Protein AF-A0A2A2M672-F1 (afdb_monomer_lite)

Secondary structure (DSSP, 8-state):
--------HHHHHHHHHTS-B-HHHHHHHHHHH-TT----HHHHHHHHHHHHH-TTEEEEEETTTTEEEEEEE-HHHHHHHHHHHHHHTT---GGG--PPPPPHHHHHHHHHHHHHHHHHHHHHHHHHHHHHHHHHTTSS---

Structure (mmCIF, N/CA/C/O backbone):
data_AF-A0A2A2M672-F1
#
_entry.id   AF-A0A2A2M672-F1
#
loop_
_atom_site.group_PDB
_atom_site.id
_atom_site.type_symbol
_atom_site.label_atom_id
_atom_site.label_alt_id
_atom_site.label_comp_id
_atom_site.label_asym_id
_atom_site.label_entity_id
_atom_site.label_seq_id
_atom_site.pdbx_PDB_ins_code
_atom_site.Cartn_x
_atom_site.Cartn_y
_atom_site.Cartn_z
_atom_site.occupancy
_atom_site.B_iso_or_equiv
_atom_site.auth_seq_id
_atom_site.auth_comp_id
_atom_site.auth_asym_id
_atom_site.auth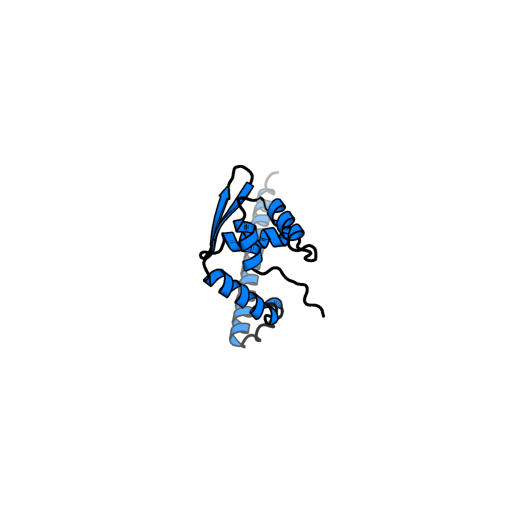_atom_id
_atom_site.pdbx_PDB_model_num
ATOM 1 N N . MET A 1 1 ? -17.743 -19.882 -7.894 1.00 35.66 1 MET A N 1
ATOM 2 C CA . MET A 1 1 ? -16.506 -19.399 -7.250 1.00 35.66 1 MET A CA 1
ATOM 3 C C . MET A 1 1 ? -16.886 -18.136 -6.516 1.00 35.66 1 MET A C 1
ATOM 5 O O . MET A 1 1 ? -17.098 -17.124 -7.170 1.00 35.66 1 MET A O 1
ATOM 9 N N . GLU A 1 2 ? -17.105 -18.224 -5.206 1.00 32.75 2 GLU A N 1
ATOM 10 C CA . GLU A 1 2 ? -17.342 -17.036 -4.386 1.00 32.75 2 GLU A CA 1
ATOM 11 C C . GLU A 1 2 ? -16.092 -16.165 -4.475 1.00 32.75 2 GLU A C 1
ATOM 13 O O . GLU A 1 2 ? -14.976 -16.608 -4.193 1.00 32.75 2 GLU A O 1
ATOM 18 N N . THR A 1 3 ? -16.256 -14.952 -4.991 1.00 44.62 3 THR A N 1
ATOM 19 C CA . THR A 1 3 ? -15.208 -13.942 -4.969 1.00 44.62 3 THR A CA 1
ATOM 20 C C . THR A 1 3 ? -14.877 -13.693 -3.510 1.00 44.62 3 THR A C 1
ATOM 22 O O . THR A 1 3 ? -15.676 -13.067 -2.823 1.00 44.62 3 THR A O 1
ATOM 25 N N . LYS A 1 4 ? -13.736 -14.217 -3.040 1.00 53.38 4 LYS A N 1
ATOM 26 C CA . LYS A 1 4 ? -13.177 -13.912 -1.719 1.00 53.38 4 LYS A CA 1
ATOM 27 C C . LYS A 1 4 ? -13.255 -12.394 -1.569 1.00 53.38 4 LYS A C 1
ATOM 29 O O . LYS A 1 4 ? -12.603 -11.684 -2.344 1.00 53.38 4 LYS A O 1
ATOM 34 N N . GLU A 1 5 ? -14.144 -11.909 -0.704 1.00 64.31 5 GLU A N 1
ATOM 35 C CA . GLU A 1 5 ? -14.351 -10.474 -0.548 1.00 64.31 5 GLU A CA 1
ATOM 36 C C . GLU A 1 5 ? -12.989 -9.871 -0.230 1.00 64.31 5 GLU A C 1
ATOM 38 O O . GLU A 1 5 ? -12.233 -10.394 0.584 1.00 64.31 5 GLU A O 1
ATOM 43 N N . THR A 1 6 ? -12.589 -8.862 -0.996 1.00 75.12 6 THR A N 1
ATOM 44 C CA . THR A 1 6 ? -11.277 -8.238 -0.846 1.00 75.12 6 THR A CA 1
ATOM 45 C C . THR A 1 6 ? -11.501 -6.805 -0.427 1.00 75.12 6 THR A C 1
ATOM 47 O O . THR A 1 6 ? -12.126 -6.038 -1.158 1.00 75.12 6 THR A O 1
ATOM 50 N N . LEU A 1 7 ? -10.933 -6.443 0.723 1.00 88.12 7 LEU A N 1
ATOM 51 C CA . LEU A 1 7 ? -11.000 -5.094 1.271 1.00 88.12 7 LEU A CA 1
ATOM 52 C C . LEU A 1 7 ? -10.539 -4.072 0.222 1.00 88.12 7 LEU A C 1
ATOM 54 O O . LEU A 1 7 ? -9.401 -4.138 -0.266 1.00 88.12 7 LEU A O 1
ATOM 58 N N . SER A 1 8 ? -11.410 -3.139 -0.140 1.00 90.44 8 SER A N 1
ATOM 59 C CA . SER A 1 8 ? -11.117 -2.058 -1.080 1.00 90.44 8 SER A CA 1
ATOM 60 C C . SER A 1 8 ? -10.109 -1.061 -0.502 1.00 90.44 8 SER A C 1
ATOM 62 O O . SER A 1 8 ? -9.793 -1.061 0.692 1.00 90.44 8 SER A O 1
ATOM 64 N N . ALA A 1 9 ? -9.559 -0.198 -1.359 1.00 92.06 9 ALA A N 1
ATOM 65 C CA . ALA A 1 9 ? -8.671 0.867 -0.898 1.00 92.06 9 ALA A CA 1
ATOM 66 C C . ALA A 1 9 ? -9.412 1.888 -0.024 1.00 92.06 9 ALA A C 1
ATOM 68 O O . ALA A 1 9 ? -8.830 2.398 0.932 1.00 92.06 9 ALA A O 1
ATOM 69 N N . ARG A 1 10 ? -10.690 2.156 -0.326 1.00 93.81 10 ARG A N 1
ATOM 70 C CA . ARG A 1 10 ? -11.512 3.115 0.418 1.00 93.81 10 ARG A CA 1
ATOM 71 C C . ARG A 1 10 ? -11.808 2.608 1.828 1.00 93.81 10 ARG A C 1
ATOM 73 O O . ARG A 1 10 ? -11.479 3.299 2.784 1.00 93.81 10 ARG A O 1
ATOM 80 N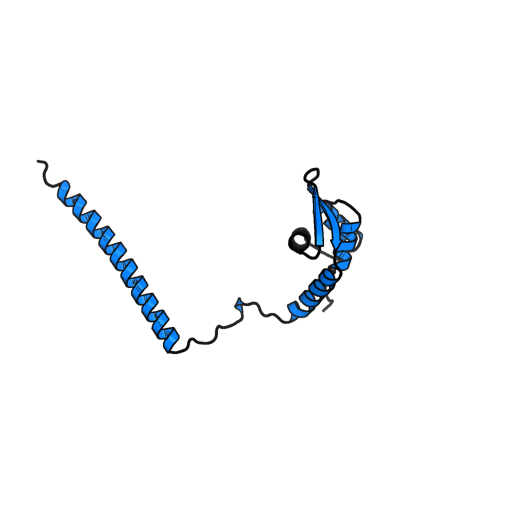 N . GLU A 1 11 ? -12.269 1.365 1.966 1.00 94.19 11 GLU A N 1
ATOM 81 C CA . GLU A 1 11 ? -12.520 0.745 3.280 1.00 94.19 11 GLU A CA 1
ATOM 82 C C . GLU A 1 11 ? -11.248 0.655 4.134 1.00 94.19 11 GLU A C 1
ATOM 84 O O . GLU A 1 11 ? -11.286 0.859 5.346 1.00 94.19 11 GLU A O 1
ATOM 89 N N . PHE A 1 12 ? -10.099 0.377 3.507 1.00 94.62 12 PHE A N 1
ATOM 90 C CA . PHE A 1 12 ? -8.816 0.372 4.208 1.00 94.62 12 PHE A CA 1
ATOM 91 C C . PHE A 1 12 ? -8.427 1.770 4.716 1.00 94.62 12 PHE A C 1
ATOM 93 O O . PHE A 1 12 ? -7.948 1.908 5.842 1.00 94.62 12 PHE A O 1
ATOM 100 N N . CYS A 1 13 ? -8.631 2.809 3.901 1.00 95.12 13 CYS A N 1
ATOM 101 C CA . CYS A 1 13 ? -8.338 4.187 4.296 1.00 95.12 13 CYS A CA 1
ATOM 102 C C . CYS A 1 13 ? -9.284 4.677 5.397 1.00 95.12 13 CYS A C 1
ATOM 104 O O . CYS A 1 13 ? -8.822 5.332 6.324 1.00 95.12 13 CYS A O 1
ATOM 106 N N . GLU A 1 14 ? -10.568 4.312 5.352 1.00 95.06 14 GLU A N 1
ATOM 107 C CA . GLU A 1 14 ? -11.536 4.628 6.412 1.00 95.06 14 GLU A CA 1
ATOM 108 C C . GLU A 1 14 ? -11.069 4.141 7.785 1.00 95.06 14 GLU A C 1
ATOM 110 O O . GLU A 1 14 ? -11.079 4.915 8.737 1.00 95.06 14 GLU A O 1
ATOM 115 N N . ILE A 1 15 ? -10.579 2.899 7.878 1.00 94.94 15 ILE A N 1
ATOM 116 C CA . ILE A 1 15 ? -10.022 2.357 9.129 1.00 94.94 15 ILE A CA 1
ATOM 117 C C . ILE A 1 15 ? -8.829 3.202 9.596 1.00 94.94 15 ILE A C 1
ATOM 119 O O . ILE A 1 15 ? -8.723 3.557 10.767 1.00 94.94 15 ILE A O 1
ATOM 123 N N . MET A 1 16 ? -7.935 3.563 8.676 1.00 94.50 16 MET A N 1
ATOM 124 C CA . MET A 1 16 ? -6.742 4.359 8.977 1.00 94.50 16 MET A CA 1
ATOM 125 C C . MET A 1 16 ? -7.052 5.815 9.374 1.00 94.50 16 MET A C 1
ATOM 127 O O . MET A 1 16 ? -6.216 6.455 10.016 1.00 94.50 16 MET A O 1
ATOM 131 N N . PHE A 1 17 ? -8.226 6.348 9.016 1.00 94.56 17 PHE A N 1
ATOM 132 C CA . PHE A 1 17 ? -8.674 7.684 9.427 1.00 94.56 17 PHE A CA 1
ATOM 133 C C . PHE A 1 17 ? -9.175 7.738 10.878 1.00 94.56 17 PHE A C 1
ATOM 135 O O . PHE A 1 17 ? -9.203 8.821 11.462 1.00 94.56 17 PHE A O 1
ATOM 142 N N . GLU A 1 18 ? -9.507 6.601 11.500 1.00 90.62 18 GLU A N 1
ATOM 143 C CA . GLU A 1 18 ? -9.999 6.546 12.889 1.00 90.62 18 GLU A CA 1
ATOM 144 C C . GLU A 1 18 ? -8.958 7.014 13.920 1.00 90.62 18 GLU A C 1
ATOM 146 O O . GLU A 1 18 ? -9.300 7.350 15.056 1.00 90.62 18 GLU A O 1
ATOM 151 N N . GLY A 1 19 ? -7.676 7.045 13.550 1.00 90.75 19 GLY A N 1
ATOM 152 C CA . GLY A 1 19 ? -6.629 7.604 14.391 1.00 90.75 19 GLY A CA 1
ATOM 153 C C . GLY A 1 19 ? -5.240 7.067 14.083 1.00 90.75 19 GLY A C 1
ATOM 154 O O . GLY A 1 19 ? -5.019 6.310 13.144 1.00 90.75 19 GLY A O 1
ATOM 155 N N . ALA A 1 20 ? -4.274 7.469 14.911 1.00 94.19 20 ALA A N 1
ATOM 156 C CA . ALA A 1 20 ? -2.916 6.955 14.807 1.00 94.19 20 ALA A CA 1
ATOM 157 C C . ALA A 1 20 ? -2.851 5.508 15.325 1.00 94.19 20 ALA A C 1
ATOM 159 O O . ALA A 1 20 ? -3.147 5.253 16.497 1.00 94.19 20 ALA A O 1
ATOM 160 N N . MET A 1 21 ? -2.408 4.580 14.479 1.00 95.19 21 MET A N 1
ATOM 161 C CA . MET A 1 21 ? -2.407 3.147 14.775 1.00 95.19 21 MET A CA 1
ATOM 162 C C . MET A 1 21 ? -1.172 2.418 14.233 1.00 95.19 21 MET A C 1
ATOM 164 O O . MET A 1 21 ? -0.604 2.762 13.200 1.00 95.19 21 MET A O 1
ATOM 168 N N . THR A 1 22 ? -0.714 1.409 14.963 1.00 95.81 22 THR A N 1
ATOM 169 C CA . THR A 1 22 ? 0.309 0.454 14.528 1.00 95.81 22 THR A CA 1
ATOM 170 C C . THR A 1 22 ? -0.270 -0.491 13.479 1.00 95.81 22 THR A C 1
ATOM 172 O O . THR A 1 22 ? -1.474 -0.723 13.439 1.00 95.81 22 THR A O 1
ATOM 175 N N . THR A 1 23 ? 0.582 -1.140 12.681 1.00 95.19 23 THR A N 1
ATOM 176 C CA . THR A 1 23 ? 0.136 -2.157 11.710 1.00 95.19 23 THR A CA 1
ATOM 177 C C . THR A 1 23 ? -0.714 -3.265 12.359 1.00 95.19 23 THR A C 1
ATOM 179 O O . THR A 1 23 ? -1.654 -3.762 11.747 1.00 95.19 23 THR A O 1
ATOM 182 N N . LYS A 1 24 ? -0.410 -3.649 13.608 1.00 95.00 24 LYS A N 1
ATOM 183 C CA . LYS A 1 24 ? -1.186 -4.662 14.342 1.00 95.00 24 LYS A CA 1
ATOM 184 C C . LYS A 1 24 ? -2.569 -4.149 14.742 1.00 95.00 24 LYS A C 1
ATOM 186 O O . LYS A 1 24 ? -3.537 -4.886 14.613 1.00 95.00 24 LYS A O 1
ATOM 191 N N . GLU A 1 25 ? -2.656 -2.898 15.193 1.00 95.88 25 GLU A N 1
ATOM 192 C CA . GLU A 1 25 ? -3.934 -2.248 15.511 1.00 95.88 25 GLU A CA 1
ATOM 193 C C . GLU A 1 25 ? -4.805 -2.115 14.246 1.00 95.88 25 GLU A C 1
ATOM 195 O O . GLU A 1 25 ? -5.996 -2.403 14.309 1.00 95.88 25 GLU A O 1
ATOM 200 N N . VAL A 1 26 ? -4.215 -1.792 13.084 1.00 95.56 26 VAL A N 1
ATOM 201 C CA . VAL A 1 26 ? -4.926 -1.783 11.787 1.00 95.56 26 VAL A CA 1
ATOM 202 C C . VAL A 1 26 ? -5.517 -3.158 11.480 1.00 95.56 26 VAL A C 1
ATOM 204 O O . VAL A 1 26 ? -6.701 -3.264 11.178 1.00 95.56 26 VAL A O 1
ATOM 207 N N . LEU A 1 27 ? -4.712 -4.221 11.585 1.00 95.31 27 LEU A N 1
ATOM 208 C CA . LEU A 1 27 ? -5.181 -5.589 11.346 1.00 95.31 27 LEU A CA 1
ATOM 209 C C . LEU A 1 27 ? -6.313 -5.976 12.307 1.00 95.31 27 LEU A C 1
ATOM 211 O O . LEU A 1 27 ? -7.315 -6.544 11.889 1.00 95.31 27 LEU A O 1
ATOM 215 N N . GLN A 1 28 ? -6.179 -5.632 13.587 1.00 94.81 28 GLN A N 1
ATOM 216 C CA . GLN A 1 28 ? -7.218 -5.900 14.575 1.00 94.81 28 GLN A CA 1
ATOM 217 C C . GLN A 1 28 ? -8.530 -5.183 14.229 1.00 94.81 28 GLN A C 1
ATOM 219 O O . GLN A 1 28 ? -9.592 -5.789 14.339 1.00 94.81 28 GLN A O 1
ATOM 224 N N . ARG A 1 29 ? -8.468 -3.923 13.778 1.00 94.88 29 ARG A N 1
ATOM 225 C CA . ARG A 1 29 ? -9.651 -3.161 13.345 1.00 94.88 29 ARG A CA 1
ATOM 226 C C . ARG A 1 29 ? -10.294 -3.749 12.095 1.00 94.88 29 ARG A C 1
ATOM 228 O O . ARG A 1 29 ? -11.516 -3.832 12.033 1.00 94.88 29 ARG A O 1
ATOM 235 N N . ILE A 1 30 ? -9.487 -4.210 11.139 1.00 93.81 30 ILE A N 1
ATOM 236 C CA . ILE A 1 30 ? -9.977 -4.933 9.958 1.00 93.81 30 ILE A CA 1
ATOM 237 C C . ILE A 1 30 ? -10.746 -6.180 10.395 1.00 93.81 30 ILE A C 1
ATOM 239 O O . ILE A 1 30 ? -11.904 -6.318 10.023 1.00 93.81 30 ILE A O 1
ATOM 243 N N . ASN A 1 31 ? -10.156 -7.020 11.246 1.00 92.56 31 ASN A N 1
ATOM 244 C CA . ASN A 1 31 ? -10.789 -8.260 11.705 1.00 92.56 31 ASN A CA 1
ATOM 245 C C . ASN A 1 31 ? -12.050 -8.011 12.552 1.00 92.56 31 ASN A C 1
ATOM 247 O O . ASN A 1 31 ? -12.922 -8.869 12.627 1.00 92.56 31 ASN A O 1
ATOM 251 N N . GLN A 1 32 ? -12.157 -6.849 13.207 1.00 92.50 32 GLN A N 1
ATOM 252 C CA . GLN A 1 32 ? -13.361 -6.444 13.940 1.00 92.50 32 GLN A CA 1
ATOM 253 C C . GLN A 1 32 ? -14.489 -5.987 13.010 1.00 92.50 32 GLN A C 1
ATOM 255 O O . GLN A 1 32 ? -15.645 -6.316 13.258 1.00 92.50 32 GLN A O 1
ATOM 260 N N . LYS A 1 33 ? -14.168 -5.209 11.969 1.00 92.56 33 LYS A N 1
ATOM 261 C CA . LYS A 1 33 ? -15.159 -4.658 11.028 1.00 92.56 33 LYS A CA 1
ATOM 262 C C . LYS A 1 33 ? -15.560 -5.670 9.949 1.00 92.56 33 LYS A C 1
ATOM 264 O O . LYS A 1 33 ? -16.687 -5.628 9.470 1.00 92.56 33 LYS A O 1
ATOM 269 N N . TYR A 1 34 ? -14.651 -6.577 9.606 1.00 90.94 34 TYR A N 1
ATOM 270 C CA . TYR A 1 34 ? -14.804 -7.583 8.563 1.00 90.94 34 TYR A CA 1
ATOM 271 C C . TYR A 1 34 ? -14.307 -8.953 9.063 1.00 90.94 34 TYR A C 1
ATOM 273 O O . TYR A 1 34 ? -13.185 -9.356 8.752 1.00 90.94 34 TYR A O 1
ATOM 281 N N . PRO A 1 35 ? -15.108 -9.672 9.868 1.00 86.88 35 PRO A N 1
ATOM 282 C CA . PRO A 1 35 ? -14.688 -10.933 10.485 1.00 86.88 35 PRO A CA 1
ATOM 283 C C . PRO A 1 35 ? -14.472 -12.069 9.474 1.00 86.88 35 PRO A C 1
ATOM 285 O O . PRO A 1 35 ? -13.666 -12.961 9.726 1.00 86.88 35 PRO A O 1
ATOM 288 N N . ASP A 1 36 ? -15.141 -12.014 8.321 1.00 87.38 36 ASP A N 1
ATOM 289 C CA . ASP A 1 36 ? -15.044 -13.028 7.261 1.00 87.38 36 ASP A CA 1
ATOM 290 C C . ASP A 1 36 ? -13.814 -12.833 6.349 1.00 87.38 36 ASP A C 1
ATOM 292 O O . ASP A 1 36 ? -13.495 -13.668 5.498 1.00 87.38 36 ASP A O 1
ATOM 296 N N . LEU A 1 37 ? -13.094 -11.721 6.526 1.00 87.06 37 LEU A N 1
ATOM 297 C CA . LEU A 1 37 ? -11.938 -11.327 5.729 1.00 87.06 37 LEU A CA 1
ATOM 298 C C . LEU A 1 37 ? -10.639 -11.832 6.375 1.00 87.06 37 LEU A C 1
ATOM 300 O O . LEU A 1 37 ? -10.104 -11.237 7.306 1.00 87.06 37 LEU A O 1
ATOM 304 N N . ASP A 1 38 ? -10.079 -12.907 5.823 1.00 86.00 38 ASP A N 1
ATOM 305 C CA . ASP A 1 38 ? -8.759 -13.411 6.220 1.00 86.00 38 ASP A CA 1
ATOM 306 C C . ASP A 1 38 ? -7.637 -12.621 5.521 1.00 86.00 38 ASP A C 1
ATOM 308 O O . ASP A 1 38 ? -7.237 -12.931 4.391 1.00 86.00 38 ASP A O 1
ATOM 312 N N . ILE A 1 39 ? -7.170 -11.551 6.177 1.00 89.00 39 ILE A N 1
ATOM 313 C CA . ILE A 1 39 ? -6.074 -10.695 5.703 1.00 89.00 39 ILE A CA 1
ATOM 314 C C . ILE A 1 39 ? -4.810 -10.943 6.544 1.00 89.00 39 ILE A C 1
ATOM 316 O O . ILE A 1 39 ? -4.804 -10.668 7.746 1.00 89.00 39 ILE A O 1
ATOM 320 N N . PRO A 1 40 ? -3.682 -11.364 5.942 1.00 91.44 40 PRO A N 1
ATOM 321 C CA . PRO A 1 40 ? -2.432 -11.515 6.672 1.00 91.44 40 PRO A CA 1
ATOM 322 C C . PRO A 1 40 ? -1.783 -10.156 6.982 1.00 91.44 40 PRO A C 1
ATOM 324 O O . PRO A 1 40 ? -1.886 -9.185 6.228 1.00 91.44 40 PRO A O 1
ATOM 327 N N . LEU A 1 41 ? -1.007 -10.088 8.071 1.00 92.69 41 LEU A N 1
ATOM 328 C CA . LEU A 1 41 ? -0.279 -8.872 8.473 1.00 92.69 41 LEU A CA 1
ATOM 329 C C . LEU A 1 41 ? 0.674 -8.355 7.375 1.00 92.69 41 LEU A C 1
ATOM 331 O O . LEU A 1 41 ? 0.944 -7.155 7.288 1.00 92.69 41 LEU A O 1
ATOM 335 N N . THR A 1 42 ? 1.196 -9.247 6.531 1.00 92.88 42 THR A N 1
ATOM 336 C CA . THR A 1 42 ? 2.022 -8.898 5.365 1.00 92.88 42 THR A CA 1
ATOM 337 C C . THR A 1 42 ? 1.269 -8.027 4.366 1.00 92.88 42 THR A C 1
ATOM 339 O O . THR A 1 42 ? 1.839 -7.063 3.856 1.00 92.88 42 THR A O 1
ATOM 342 N N . ASP A 1 43 ? -0.014 -8.297 4.139 1.00 91.69 43 ASP A N 1
ATOM 343 C CA . ASP A 1 43 ? -0.838 -7.534 3.201 1.00 91.69 43 ASP A CA 1
ATOM 344 C C . ASP A 1 43 ? -1.146 -6.148 3.754 1.00 91.69 43 ASP A C 1
ATOM 346 O O . ASP A 1 43 ? -1.081 -5.159 3.022 1.00 91.69 43 ASP A O 1
ATOM 350 N N . VAL A 1 44 ? -1.378 -6.047 5.066 1.00 94.38 44 VAL A N 1
ATOM 351 C CA . VAL A 1 44 ? -1.512 -4.756 5.755 1.00 94.38 44 VAL A CA 1
ATOM 352 C C . VAL A 1 44 ? -0.227 -3.934 5.609 1.00 94.38 44 VAL A C 1
ATOM 354 O O . VAL A 1 44 ? -0.286 -2.766 5.227 1.00 94.38 44 VAL A O 1
ATOM 357 N N . ASN A 1 45 ? 0.946 -4.539 5.830 1.00 94.94 45 ASN A N 1
ATOM 358 C CA . ASN A 1 45 ? 2.231 -3.860 5.627 1.00 94.94 45 ASN A CA 1
ATOM 359 C C . ASN A 1 45 ? 2.420 -3.399 4.178 1.00 94.94 45 ASN A C 1
ATOM 361 O O . ASN A 1 45 ? 2.844 -2.265 3.945 1.00 94.94 45 ASN A O 1
ATOM 365 N N . THR A 1 46 ? 2.083 -4.245 3.204 1.00 93.38 46 THR A N 1
ATOM 366 C CA . THR A 1 46 ? 2.146 -3.885 1.785 1.00 93.38 46 THR A CA 1
ATOM 367 C C . THR A 1 46 ? 1.234 -2.698 1.484 1.00 93.38 46 THR A C 1
ATOM 369 O O . THR A 1 46 ? 1.690 -1.738 0.860 1.00 93.38 46 THR A O 1
ATOM 372 N N . ARG A 1 47 ? -0.013 -2.705 1.974 1.00 93.38 47 ARG A N 1
ATOM 373 C CA . ARG A 1 47 ? -0.979 -1.610 1.783 1.00 93.38 47 ARG A CA 1
ATOM 374 C C . ARG A 1 47 ? -0.493 -0.301 2.402 1.00 93.38 47 ARG A C 1
ATOM 376 O O . ARG A 1 47 ? -0.436 0.706 1.698 1.00 93.38 47 ARG A O 1
ATOM 383 N N . ILE A 1 48 ? -0.023 -0.309 3.651 1.00 95.06 48 ILE A N 1
ATOM 384 C CA . ILE A 1 48 ? 0.586 0.881 4.277 1.00 95.06 48 ILE A CA 1
ATOM 385 C C . ILE A 1 48 ? 1.800 1.356 3.466 1.00 95.06 48 ILE A C 1
ATOM 387 O O . ILE A 1 48 ? 1.960 2.549 3.207 1.00 95.06 48 ILE A O 1
ATOM 391 N N . GLY A 1 49 ? 2.628 0.426 2.986 1.00 94.56 49 GLY A N 1
ATOM 392 C CA . GLY A 1 49 ? 3.750 0.733 2.105 1.00 94.56 49 GLY A CA 1
ATOM 393 C C . GLY A 1 49 ? 3.322 1.400 0.794 1.00 94.56 49 GLY A C 1
ATOM 394 O O . GLY A 1 49 ? 4.015 2.298 0.319 1.00 94.56 49 GLY A O 1
ATOM 395 N N . THR A 1 50 ? 2.188 1.001 0.208 1.00 93.31 50 THR A N 1
ATOM 396 C CA . THR A 1 50 ? 1.645 1.657 -0.994 1.00 93.31 50 THR A CA 1
ATOM 397 C C . THR A 1 50 ? 1.122 3.060 -0.714 1.00 93.31 50 THR A C 1
ATOM 399 O O . THR A 1 50 ? 1.373 3.943 -1.530 1.00 93.31 50 THR A O 1
ATOM 402 N N . LEU A 1 51 ? 0.478 3.287 0.438 1.00 94.38 51 LEU A N 1
ATOM 403 C CA . LEU A 1 51 ? 0.064 4.625 0.872 1.00 94.38 51 LEU A CA 1
ATOM 404 C C . LEU A 1 51 ? 1.285 5.538 1.011 1.00 94.38 51 LEU A C 1
ATOM 406 O O . LEU A 1 51 ? 1.337 6.586 0.382 1.00 94.38 51 LEU A O 1
ATOM 410 N N . LYS A 1 52 ? 2.321 5.080 1.725 1.00 94.50 52 LYS A N 1
ATOM 411 C CA . LYS A 1 52 ? 3.567 5.835 1.942 1.00 94.50 52 LYS A CA 1
ATOM 412 C C . LYS A 1 52 ? 4.277 6.241 0.645 1.00 94.50 52 LYS A C 1
ATOM 414 O O . LYS A 1 52 ? 4.946 7.266 0.606 1.00 94.50 52 LYS A O 1
ATOM 419 N N . ARG A 1 53 ? 4.204 5.412 -0.399 1.00 93.88 53 ARG A N 1
ATOM 420 C CA . ARG A 1 53 ? 4.855 5.684 -1.694 1.00 93.88 53 ARG A CA 1
ATOM 421 C C . ARG A 1 53 ? 3.999 6.524 -2.642 1.00 93.88 53 ARG A C 1
ATOM 423 O O . ARG A 1 53 ? 4.479 6.894 -3.710 1.00 93.88 53 ARG A O 1
ATOM 430 N N . SER A 1 54 ? 2.735 6.763 -2.309 1.00 93.56 54 SER A N 1
ATOM 431 C CA . SER A 1 54 ? 1.816 7.496 -3.167 1.00 93.56 54 SER A CA 1
ATOM 432 C C . SER A 1 54 ? 1.976 8.996 -2.956 1.00 93.56 54 SER A C 1
ATOM 434 O O . SER A 1 54 ? 1.894 9.474 -1.834 1.00 93.56 54 SER A O 1
ATOM 436 N N . SER A 1 55 ? 2.117 9.757 -4.041 1.00 94.94 55 SER A N 1
ATOM 437 C CA . SER A 1 55 ? 2.053 11.225 -4.000 1.00 94.94 55 SER A CA 1
ATOM 438 C C . SER A 1 55 ? 0.628 11.766 -3.818 1.00 94.94 55 SER A C 1
ATOM 440 O O . SER A 1 55 ? 0.440 12.971 -3.729 1.00 94.94 55 SER A O 1
ATOM 442 N N . LEU A 1 56 ? -0.377 10.884 -3.851 1.00 95.12 56 LEU A N 1
ATOM 443 C CA . LEU A 1 56 ? -1.805 11.203 -3.725 1.00 95.12 56 LEU A CA 1
ATOM 444 C C . LEU A 1 56 ? -2.326 10.966 -2.299 1.00 95.12 56 LEU A C 1
ATOM 446 O O . LEU A 1 56 ? -3.531 10.985 -2.068 1.00 95.12 56 LEU A O 1
ATOM 450 N N . VAL A 1 57 ? -1.432 10.637 -1.368 1.00 96.69 57 VAL A N 1
ATOM 451 C CA . VAL A 1 57 ? -1.762 10.280 0.009 1.00 96.69 57 VAL A CA 1
ATOM 452 C C . VAL A 1 57 ? -0.810 11.015 0.934 1.00 96.69 57 VAL A C 1
ATOM 454 O O . VAL A 1 57 ? 0.402 10.960 0.738 1.00 96.69 57 VAL A O 1
ATOM 457 N N . ASP A 1 58 ? -1.360 11.646 1.964 1.00 96.19 58 ASP A N 1
ATOM 458 C CA . ASP A 1 58 ? -0.586 12.200 3.066 1.00 96.19 58 ASP A CA 1
ATOM 459 C C . ASP A 1 58 ? -0.699 11.278 4.285 1.00 96.19 58 ASP A C 1
ATOM 461 O O . ASP A 1 58 ? -1.784 11.068 4.841 1.00 96.19 58 ASP A O 1
ATOM 465 N N . ILE A 1 59 ? 0.428 10.684 4.673 1.00 96.38 59 ILE A N 1
ATOM 466 C CA . ILE A 1 59 ? 0.524 9.730 5.776 1.00 96.38 59 ILE A CA 1
ATOM 467 C C . ILE A 1 59 ? 1.751 10.038 6.633 1.00 96.38 59 ILE A C 1
ATOM 469 O O . ILE A 1 59 ? 2.889 10.069 6.165 1.00 96.38 59 ILE A O 1
ATOM 473 N N . GLU A 1 60 ? 1.516 10.210 7.928 1.00 95.00 60 GLU A N 1
ATOM 474 C CA . GLU A 1 60 ? 2.542 10.503 8.922 1.00 95.00 60 GLU A CA 1
ATOM 475 C C . GLU A 1 60 ? 2.967 9.218 9.644 1.00 95.00 60 GLU A C 1
ATOM 477 O O . GLU A 1 60 ? 2.134 8.399 10.047 1.00 95.00 60 GLU A O 1
ATOM 482 N N . TYR A 1 61 ? 4.275 9.065 9.863 1.00 94.62 61 TYR A N 1
ATOM 483 C CA . TYR A 1 61 ? 4.817 8.056 10.767 1.00 94.62 61 TYR A CA 1
ATOM 484 C C . TYR A 1 61 ? 5.273 8.696 12.075 1.00 94.62 61 TYR A C 1
ATOM 486 O O . TYR A 1 61 ? 6.196 9.510 12.105 1.00 94.62 61 TYR A O 1
ATOM 494 N N . ARG A 1 62 ? 4.652 8.284 13.178 1.00 91.56 62 ARG A N 1
ATOM 495 C CA . ARG A 1 62 ? 4.998 8.722 14.527 1.00 91.56 62 ARG A CA 1
ATOM 496 C C . ARG A 1 62 ? 5.987 7.742 15.137 1.00 91.56 62 ARG A C 1
ATOM 498 O O . ARG A 1 62 ? 5.625 6.628 15.522 1.00 91.56 62 ARG A O 1
ATOM 505 N N . ASN A 1 63 ? 7.238 8.188 15.253 1.00 85.19 63 ASN A N 1
ATOM 506 C CA . ASN A 1 63 ? 8.329 7.408 15.846 1.00 85.19 63 ASN A CA 1
ATOM 507 C C . ASN A 1 63 ? 7.997 6.957 17.278 1.00 85.19 63 ASN A C 1
ATOM 509 O O . ASN A 1 63 ? 8.249 5.805 17.639 1.00 85.19 63 ASN A O 1
ATOM 513 N N . HIS A 1 64 ? 7.359 7.824 18.070 1.00 82.12 64 HIS A N 1
ATOM 514 C CA . HIS A 1 64 ? 6.821 7.456 19.376 1.00 82.12 64 HIS A CA 1
ATOM 515 C C . HIS A 1 64 ? 5.598 6.544 19.208 1.00 82.12 64 HIS A C 1
ATOM 517 O O . HIS A 1 64 ? 4.518 6.982 18.819 1.00 82.12 64 HIS A O 1
ATOM 523 N N . GLY A 1 65 ? 5.792 5.252 19.482 1.00 81.00 65 GLY A N 1
ATOM 524 C CA . GLY A 1 65 ? 4.749 4.225 19.399 1.00 81.00 65 GLY A CA 1
ATOM 525 C C . GLY A 1 65 ? 4.659 3.494 18.058 1.00 81.00 65 GLY A C 1
ATOM 526 O O . GLY A 1 65 ? 3.845 2.583 17.945 1.00 81.00 65 GLY A O 1
ATOM 527 N N . ARG A 1 66 ? 5.499 3.837 17.068 1.00 91.12 66 ARG A N 1
ATOM 528 C CA . ARG A 1 66 ? 5.528 3.198 15.734 1.00 91.12 66 ARG A CA 1
ATOM 529 C C . ARG A 1 66 ? 4.151 3.195 15.056 1.00 91.12 66 ARG A C 1
ATOM 531 O O . ARG A 1 66 ? 3.699 2.173 14.535 1.00 91.12 66 ARG A O 1
ATOM 538 N N . LYS A 1 67 ? 3.471 4.342 15.118 1.00 95.00 67 LYS A N 1
ATOM 539 C CA . LYS A 1 67 ? 2.090 4.508 14.652 1.00 95.00 67 LYS A CA 1
ATOM 540 C C . LYS A 1 67 ? 2.043 5.247 13.325 1.00 95.00 67 LYS A C 1
ATOM 542 O O . LYS A 1 67 ? 2.793 6.193 13.106 1.00 95.00 67 LYS A O 1
ATOM 547 N N . TRP A 1 68 ? 1.123 4.836 12.472 1.00 95.00 68 TRP A N 1
ATOM 548 C CA . TRP A 1 68 ? 0.777 5.501 11.228 1.00 95.00 68 TRP A CA 1
ATOM 549 C C . TRP A 1 68 ? -0.466 6.347 11.445 1.00 95.00 68 TRP A C 1
ATOM 551 O O . TRP A 1 68 ? -1.401 5.898 12.105 1.00 95.00 68 TRP A O 1
ATOM 561 N N . ARG A 1 69 ? -0.486 7.553 10.887 1.00 95.56 69 ARG A N 1
ATOM 562 C CA . ARG A 1 69 ? -1.672 8.404 10.852 1.00 95.56 69 ARG A CA 1
ATOM 563 C C . ARG A 1 69 ? -1.929 8.820 9.415 1.00 95.56 69 ARG A C 1
ATOM 565 O O . ARG A 1 69 ? -1.089 9.483 8.815 1.00 95.56 69 ARG A O 1
ATOM 572 N N . LEU A 1 70 ? -3.085 8.444 8.884 1.00 96.31 70 LEU A N 1
ATOM 573 C CA . LEU A 1 70 ? -3.538 8.928 7.588 1.00 96.31 70 LEU A CA 1
ATOM 574 C C . LEU A 1 70 ? -4.125 10.332 7.766 1.00 96.31 70 LEU A C 1
ATOM 576 O O . LEU A 1 70 ? -5.011 10.526 8.598 1.00 96.31 70 LEU A O 1
ATOM 580 N N . ILE A 1 71 ? -3.580 11.314 7.049 1.00 95.94 71 ILE A N 1
ATOM 581 C CA . ILE A 1 71 ? -3.987 12.722 7.146 1.00 95.94 71 ILE A CA 1
ATOM 582 C C . ILE A 1 71 ? -4.990 13.042 6.044 1.00 95.94 71 ILE A C 1
ATOM 584 O O . ILE A 1 71 ? -6.056 13.585 6.320 1.00 95.94 71 ILE A O 1
ATOM 588 N N . SER A 1 72 ? -4.666 12.687 4.800 1.00 95.88 72 SER A N 1
ATOM 589 C CA . SER A 1 72 ? -5.549 12.903 3.656 1.00 95.88 72 SER A CA 1
ATOM 590 C C . SER A 1 72 ? -5.273 11.912 2.528 1.00 95.88 72 SER A C 1
ATOM 592 O O . SER A 1 72 ? -4.191 11.330 2.430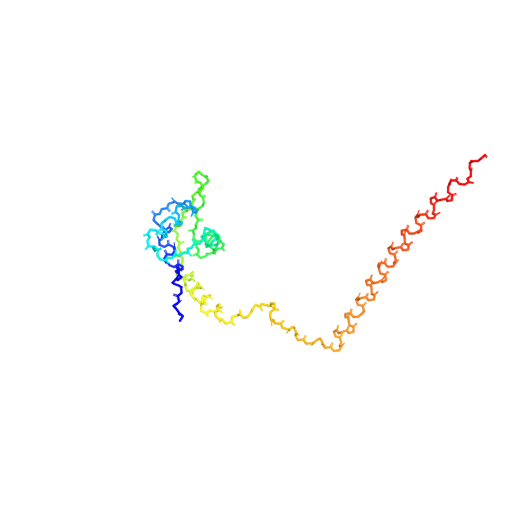 1.00 95.88 72 SER A O 1
ATOM 594 N N . VAL A 1 73 ? -6.277 11.711 1.678 1.00 95.88 73 VAL A N 1
ATOM 595 C CA . VAL A 1 73 ? -6.195 10.895 0.466 1.00 95.88 73 VAL A CA 1
ATOM 596 C C . VAL A 1 73 ? -6.936 11.635 -0.640 1.00 95.88 73 VAL A C 1
ATOM 598 O O . VAL A 1 73 ? -8.096 11.999 -0.463 1.00 95.88 73 VAL A O 1
ATOM 601 N N . ASP A 1 74 ? -6.267 11.859 -1.766 1.00 96.19 74 ASP A N 1
ATOM 602 C CA . ASP A 1 74 ? -6.874 12.423 -2.973 1.00 96.19 74 ASP A CA 1
ATOM 603 C C . ASP A 1 74 ? -7.761 11.367 -3.656 1.00 96.19 74 ASP A C 1
ATOM 605 O O . ASP A 1 74 ? -7.388 10.194 -3.739 1.00 96.19 74 ASP A O 1
ATOM 609 N N . GLU A 1 75 ? -8.917 11.770 -4.190 1.00 94.19 75 GLU A N 1
ATOM 610 C CA . GLU A 1 75 ? -9.867 10.862 -4.851 1.00 94.19 75 GLU A CA 1
ATOM 611 C C . GLU A 1 75 ? -9.224 10.069 -6.005 1.00 94.19 75 GLU A C 1
ATOM 613 O O . GLU A 1 75 ? -9.517 8.888 -6.212 1.00 94.19 75 GLU A O 1
ATOM 618 N N . ARG A 1 76 ? -8.240 10.665 -6.692 1.00 93.44 76 ARG A N 1
ATOM 619 C CA . ARG A 1 76 ? -7.462 10.015 -7.761 1.00 93.44 76 ARG A CA 1
ATOM 620 C C . ARG A 1 76 ? -6.724 8.767 -7.280 1.00 93.44 76 ARG A C 1
ATOM 622 O O . ARG A 1 76 ? -6.395 7.894 -8.089 1.00 93.44 76 ARG A O 1
ATOM 629 N N . TYR A 1 77 ? -6.420 8.665 -5.984 1.00 94.38 77 TYR A N 1
ATOM 630 C CA . TYR A 1 77 ? -5.838 7.457 -5.406 1.00 94.38 77 TYR A CA 1
ATOM 631 C C . TYR A 1 77 ? -6.828 6.291 -5.468 1.00 94.38 77 TYR A C 1
ATOM 633 O O . TYR A 1 77 ? -6.450 5.195 -5.895 1.00 94.38 77 TYR A O 1
ATOM 641 N N . TYR A 1 78 ? -8.092 6.531 -5.109 1.00 93.12 78 TYR A N 1
ATOM 642 C CA . TYR A 1 78 ? -9.137 5.510 -5.151 1.00 93.12 78 TY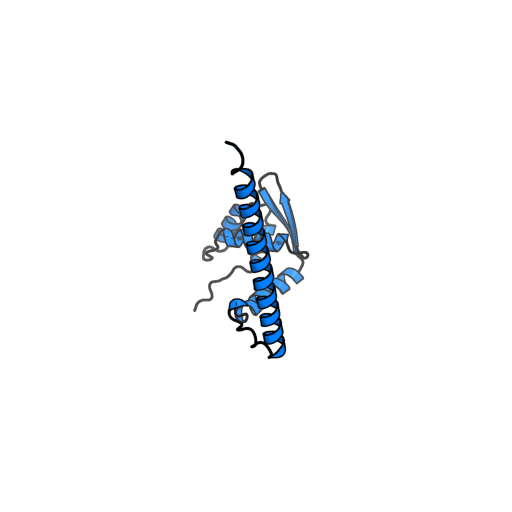R A CA 1
ATOM 643 C C . TYR A 1 78 ? -9.393 5.057 -6.586 1.00 93.12 78 TYR A C 1
ATOM 645 O O . TYR A 1 78 ? -9.332 3.858 -6.860 1.00 93.12 78 TYR A O 1
ATOM 653 N N . GLU A 1 79 ? -9.534 5.994 -7.525 1.00 89.88 79 GLU A N 1
ATOM 654 C CA . GLU A 1 79 ? -9.691 5.681 -8.951 1.00 89.88 79 GLU A CA 1
ATOM 655 C C . GLU A 1 79 ? -8.535 4.822 -9.482 1.00 89.88 79 GLU A C 1
ATOM 657 O O . GLU A 1 79 ? -8.747 3.805 -10.149 1.00 89.88 79 GLU A O 1
ATOM 662 N N . ARG A 1 80 ? -7.288 5.189 -9.150 1.00 87.31 80 ARG A N 1
ATOM 663 C CA . ARG A 1 80 ? -6.100 4.422 -9.547 1.00 87.31 80 ARG A CA 1
ATOM 664 C C . ARG A 1 80 ? -6.113 3.018 -8.949 1.00 87.31 80 ARG A C 1
ATOM 666 O O . ARG A 1 80 ? -5.767 2.065 -9.647 1.00 87.31 80 ARG A O 1
ATOM 673 N N . SER A 1 81 ? -6.484 2.888 -7.678 1.00 85.88 81 SER A N 1
ATOM 674 C CA . SER A 1 81 ? -6.519 1.600 -6.985 1.00 85.88 81 SER A CA 1
ATOM 675 C C . SER A 1 81 ? -7.572 0.656 -7.576 1.00 85.88 81 SER A C 1
ATOM 677 O O . SER A 1 81 ? -7.275 -0.509 -7.839 1.00 85.88 81 SER A O 1
ATOM 679 N N . GLU A 1 82 ? -8.755 1.171 -7.904 1.00 83.50 82 GLU A N 1
ATOM 680 C CA . GLU A 1 82 ? -9.841 0.393 -8.501 1.00 83.50 82 GLU A CA 1
ATOM 681 C C . GLU A 1 82 ? -9.523 0.002 -9.950 1.00 83.50 82 GLU A C 1
ATOM 683 O O . GLU A 1 82 ? -9.724 -1.145 -10.356 1.00 83.50 82 GLU A O 1
ATOM 688 N N . ASN A 1 83 ? -8.914 0.904 -10.723 1.00 79.94 83 ASN A N 1
ATOM 689 C CA . ASN A 1 83 ? -8.433 0.587 -12.068 1.00 79.94 83 ASN A CA 1
ATOM 690 C C . ASN A 1 83 ? -7.309 -0.462 -12.053 1.00 79.94 83 ASN A C 1
ATOM 692 O O . ASN A 1 83 ? -7.265 -1.333 -12.926 1.00 79.94 83 ASN A O 1
ATOM 696 N N . ALA A 1 84 ? -6.427 -0.436 -11.048 1.00 76.12 84 ALA A N 1
ATOM 697 C CA . ALA A 1 84 ? -5.397 -1.457 -10.884 1.00 76.12 84 ALA A CA 1
ATOM 698 C C . ALA A 1 84 ? -6.015 -2.847 -10.652 1.00 76.12 84 ALA A C 1
ATOM 700 O O . ALA A 1 84 ? -5.603 -3.792 -11.326 1.00 76.12 84 ALA A O 1
ATOM 701 N N . ARG A 1 85 ? -7.048 -2.953 -9.801 1.00 70.00 85 ARG A N 1
ATOM 702 C CA . ARG A 1 85 ? -7.792 -4.205 -9.541 1.00 70.00 85 ARG A CA 1
ATOM 703 C C . ARG A 1 85 ? -8.493 -4.740 -10.790 1.00 70.00 85 ARG A C 1
ATOM 705 O O . ARG A 1 85 ? -8.438 -5.934 -11.067 1.00 70.00 85 ARG A O 1
ATOM 712 N N . LYS A 1 86 ? -9.093 -3.857 -11.593 1.00 67.31 86 LYS A N 1
ATOM 713 C CA . LYS A 1 86 ? -9.699 -4.240 -12.882 1.00 67.31 86 LYS A CA 1
ATOM 714 C C . LYS A 1 86 ? -8.648 -4.747 -13.876 1.00 67.31 86 LYS A C 1
ATOM 716 O O . LYS A 1 86 ? -8.898 -5.695 -14.613 1.00 67.31 86 LYS A O 1
ATOM 721 N N . SER A 1 87 ? -7.452 -4.154 -13.873 1.00 60.41 87 SER A N 1
ATOM 722 C CA . SER A 1 87 ? -6.358 -4.539 -14.776 1.00 60.41 87 SER A CA 1
ATOM 723 C C . SER A 1 87 ? -5.574 -5.784 -14.337 1.00 60.41 87 SER A C 1
ATOM 725 O O . SER A 1 87 ? -4.951 -6.438 -15.174 1.00 60.41 87 SER A O 1
ATOM 727 N N . SER A 1 88 ? -5.586 -6.139 -13.046 1.00 56.12 88 SER A N 1
ATOM 728 C CA . SER A 1 88 ? -4.878 -7.322 -12.541 1.00 56.12 88 SER A CA 1
ATOM 729 C C . SER A 1 88 ? -5.535 -8.636 -12.962 1.00 56.12 88 SER A C 1
ATOM 731 O O . SER A 1 88 ? -4.874 -9.666 -12.935 1.00 56.12 88 SER A O 1
ATOM 733 N N . GLY A 1 89 ? -6.791 -8.606 -13.419 1.00 53.47 89 GLY A N 1
ATOM 734 C CA . GLY A 1 89 ? -7.451 -9.769 -14.019 1.00 53.47 89 GLY A CA 1
ATOM 735 C C . GLY A 1 89 ? -6.925 -10.156 -15.409 1.00 53.47 89 GLY A C 1
ATOM 736 O O . GLY A 1 89 ? -7.241 -11.242 -15.882 1.00 53.47 89 GLY A O 1
ATOM 737 N N . SER A 1 90 ? -6.129 -9.305 -16.077 1.00 52.31 90 SER A N 1
ATOM 738 C CA . SER A 1 90 ? -5.718 -9.517 -17.478 1.00 52.31 90 SER A CA 1
ATOM 739 C C . SER A 1 90 ? -4.209 -9.541 -17.731 1.00 52.31 90 SER A C 1
ATOM 741 O O . SER A 1 90 ? -3.776 -9.815 -18.854 1.00 52.31 90 SER A O 1
ATOM 743 N N . ARG A 1 91 ? -3.367 -9.282 -16.724 1.00 51.81 91 ARG A N 1
ATOM 744 C CA . ARG A 1 91 ? -1.909 -9.295 -16.911 1.00 51.81 91 ARG A CA 1
ATOM 745 C C . ARG A 1 91 ? -1.326 -10.660 -16.562 1.00 51.81 91 ARG A C 1
ATOM 747 O O . ARG A 1 91 ? -1.041 -10.936 -15.404 1.00 51.81 91 ARG A O 1
ATOM 754 N N . LYS A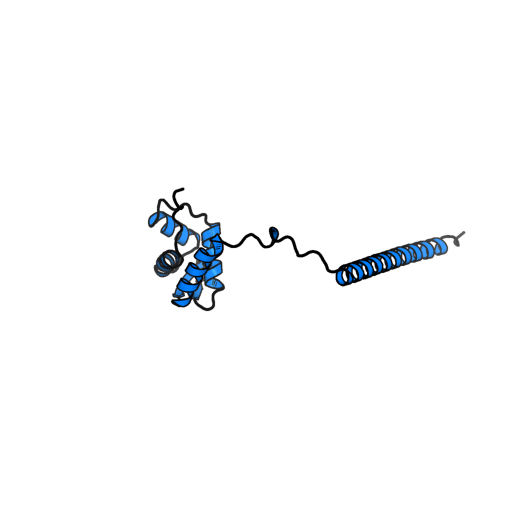 1 92 ? -1.074 -11.471 -17.597 1.00 52.19 92 LYS A N 1
ATOM 755 C CA . LYS A 1 92 ? -0.070 -12.547 -17.533 1.00 52.19 92 LYS A CA 1
ATOM 756 C C . LYS A 1 92 ? 1.252 -11.961 -17.023 1.00 52.19 92 LYS A C 1
ATOM 758 O O . LYS A 1 92 ? 1.608 -10.840 -17.411 1.00 52.19 92 LYS A O 1
ATOM 763 N N . SER A 1 93 ? 1.946 -12.694 -16.154 1.00 49.94 93 SER A N 1
ATOM 764 C CA . SER A 1 93 ? 3.236 -12.279 -15.596 1.00 49.94 93 SER A CA 1
ATOM 765 C C . SER A 1 93 ? 4.199 -11.919 -16.738 1.00 49.94 93 SER A C 1
ATOM 767 O O . SER A 1 93 ? 4.151 -12.565 -17.786 1.00 49.94 93 SER A O 1
ATOM 769 N N . PRO A 1 94 ? 5.094 -10.921 -16.597 1.00 56.06 94 PRO A N 1
ATOM 770 C CA . PRO A 1 94 ? 6.144 -10.676 -17.590 1.00 56.06 94 PRO A CA 1
ATOM 771 C C . PRO A 1 94 ? 6.968 -11.935 -17.910 1.00 56.06 94 PRO A C 1
ATOM 773 O O . PRO A 1 94 ? 7.445 -12.074 -19.028 1.00 56.06 94 PRO A O 1
ATOM 776 N N . SER A 1 95 ? 7.060 -12.868 -16.953 1.00 56.34 95 SER A N 1
ATOM 777 C CA . SER A 1 95 ? 7.687 -14.189 -17.095 1.00 56.34 95 SER A CA 1
ATOM 778 C C . SER A 1 95 ? 6.981 -15.125 -18.086 1.00 56.34 95 SER A C 1
ATOM 780 O O . SER A 1 95 ? 7.611 -16.050 -18.585 1.00 56.34 95 SER A O 1
ATOM 782 N N . ASP A 1 96 ? 5.696 -14.906 -18.372 1.00 55.66 96 ASP A N 1
ATOM 783 C CA . ASP A 1 96 ? 4.905 -15.731 -19.300 1.00 55.66 96 ASP A CA 1
ATOM 784 C C . ASP A 1 96 ? 4.938 -15.182 -20.732 1.00 55.66 96 ASP A C 1
ATOM 786 O O . ASP A 1 96 ? 4.304 -15.722 -21.643 1.00 55.66 96 ASP A O 1
ATOM 790 N N . ARG A 1 97 ? 5.638 -14.063 -20.946 1.00 60.66 97 ARG A N 1
ATOM 791 C CA . ARG A 1 97 ? 5.837 -13.488 -22.271 1.00 60.66 97 ARG A CA 1
ATOM 792 C C . ARG A 1 97 ? 7.076 -14.132 -22.863 1.00 60.66 97 ARG A C 1
ATOM 794 O O . ARG A 1 97 ? 8.188 -13.722 -22.550 1.00 60.66 97 ARG A O 1
ATOM 801 N N . VAL A 1 98 ? 6.874 -15.131 -23.721 1.00 69.12 98 VAL A N 1
ATOM 802 C CA . VAL A 1 98 ? 7.932 -15.610 -24.618 1.00 69.12 98 VAL A CA 1
ATOM 803 C C . VAL A 1 98 ? 8.428 -14.385 -25.396 1.00 69.12 98 VAL A C 1
ATOM 805 O O . VAL A 1 98 ? 7.618 -13.772 -26.101 1.00 69.12 98 VAL A O 1
ATOM 808 N N . PRO A 1 99 ? 9.696 -13.962 -25.227 1.00 65.94 99 PRO A N 1
ATOM 809 C CA . PRO A 1 99 ? 10.233 -12.853 -25.997 1.00 65.94 99 PRO A CA 1
ATOM 810 C C . PRO A 1 99 ? 10.103 -13.176 -27.488 1.00 65.94 99 PRO A C 1
ATOM 812 O O . PRO A 1 99 ? 10.234 -14.348 -27.860 1.00 65.94 99 PRO A O 1
ATOM 815 N N . PRO A 1 100 ? 9.839 -12.179 -28.347 1.00 74.56 100 PRO A N 1
ATOM 816 C CA . PRO A 1 100 ? 9.866 -12.417 -29.780 1.00 74.56 100 PRO A CA 1
ATOM 817 C C . PRO A 1 100 ? 11.227 -13.020 -30.174 1.00 74.56 100 PRO A C 1
ATOM 819 O O . PRO A 1 100 ? 12.248 -12.677 -29.564 1.00 74.56 100 PRO A O 1
ATOM 822 N N . PRO A 1 101 ? 11.258 -13.955 -31.139 1.00 80.31 101 PRO A N 1
ATOM 823 C CA . PRO A 1 101 ? 12.514 -14.509 -31.621 1.00 80.31 101 PRO A CA 1
ATOM 824 C C . PRO A 1 101 ? 13.405 -13.380 -32.149 1.00 80.31 101 PRO A C 1
ATOM 826 O O . PRO A 1 101 ? 12.922 -12.486 -32.836 1.00 80.31 101 PRO A O 1
ATOM 829 N N . LEU A 1 102 ? 14.696 -13.432 -31.809 1.00 82.69 102 LEU A N 1
ATOM 830 C CA . LEU A 1 102 ? 15.682 -12.452 -32.267 1.00 82.69 102 LEU A CA 1
ATOM 831 C C . LEU A 1 102 ? 15.786 -12.464 -33.793 1.00 82.69 102 LEU A C 1
ATOM 833 O O . LEU A 1 102 ? 15.884 -13.541 -34.397 1.00 82.69 102 LEU A O 1
ATOM 837 N N . GLU A 1 103 ? 15.854 -11.274 -34.382 1.00 87.94 103 GLU A N 1
ATOM 838 C CA . GLU A 1 103 ? 16.146 -11.103 -35.801 1.00 87.94 103 GLU A CA 1
ATOM 839 C C . GLU A 1 103 ? 17.566 -11.617 -36.120 1.00 87.94 103 GLU A C 1
ATOM 841 O O . GLU A 1 103 ? 18.448 -11.601 -35.250 1.00 87.94 103 GLU A O 1
ATOM 846 N N . PRO A 1 104 ? 17.852 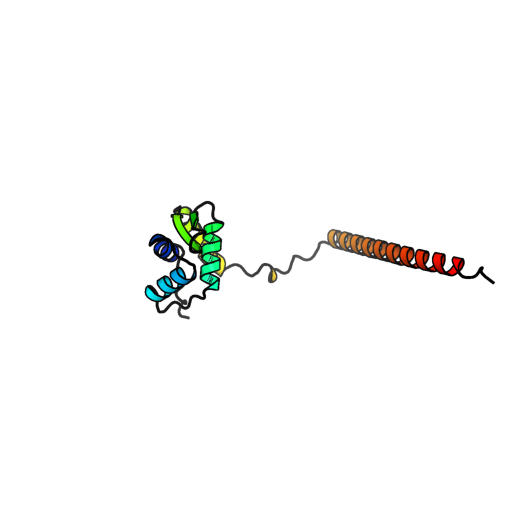-12.052 -37.364 1.00 85.56 104 PRO A N 1
ATOM 847 C CA . PRO A 1 104 ? 19.157 -12.613 -37.730 1.00 85.56 104 PRO A CA 1
ATOM 848 C C . PRO A 1 104 ? 20.345 -11.718 -37.341 1.00 85.56 104 PRO A C 1
ATOM 850 O O . PRO A 1 104 ? 21.324 -12.189 -36.767 1.00 85.56 104 PRO A O 1
ATOM 853 N N . LYS A 1 105 ? 20.209 -10.403 -37.546 1.00 86.94 105 LYS A N 1
ATOM 854 C CA . LYS A 1 105 ? 21.228 -9.403 -37.198 1.00 86.94 105 LYS A CA 1
ATOM 855 C C . LYS A 1 105 ? 21.453 -9.272 -35.687 1.00 86.94 105 LYS A C 1
ATOM 857 O O . LYS A 1 105 ? 22.570 -9.028 -35.240 1.00 86.94 105 LYS A O 1
ATOM 862 N N . GLU A 1 106 ? 20.403 -9.426 -34.885 1.00 86.38 106 GLU A N 1
ATOM 863 C CA . GLU A 1 106 ? 20.511 -9.384 -33.424 1.00 86.38 106 GLU A CA 1
ATOM 864 C C . GLU A 1 106 ? 21.216 -10.637 -32.898 1.00 86.38 106 GLU A C 1
ATOM 866 O O . GLU A 1 106 ? 22.033 -10.555 -31.981 1.00 86.38 106 GLU A O 1
ATOM 871 N N . ARG A 1 107 ? 20.966 -11.792 -33.529 1.00 84.19 107 ARG A N 1
ATOM 872 C CA . ARG A 1 107 ? 21.648 -13.050 -33.205 1.00 84.19 107 ARG A CA 1
ATOM 873 C C . ARG A 1 107 ? 23.149 -12.972 -33.481 1.00 84.19 107 ARG A C 1
ATOM 875 O O . ARG A 1 107 ? 23.929 -13.339 -32.605 1.00 84.19 107 ARG A O 1
ATOM 882 N N . GLU A 1 108 ? 23.545 -12.438 -34.635 1.00 87.31 108 GLU A N 1
ATOM 883 C CA . GLU A 1 108 ? 24.958 -12.212 -34.979 1.00 87.31 108 GLU A CA 1
ATOM 884 C C . GLU A 1 108 ? 25.655 -11.308 -33.951 1.00 87.31 108 GLU A C 1
ATOM 886 O O . GLU A 1 108 ? 26.751 -11.613 -33.481 1.00 87.31 108 GLU A O 1
ATOM 891 N N . MET A 1 109 ? 24.993 -10.229 -33.519 1.00 88.50 109 MET A N 1
ATOM 892 C CA . MET A 1 109 ? 25.533 -9.338 -32.485 1.00 88.50 109 MET A CA 1
ATOM 893 C C . MET A 1 109 ? 25.690 -10.051 -31.136 1.00 88.50 109 MET A C 1
ATOM 895 O O . MET A 1 109 ? 26.716 -9.896 -30.473 1.00 88.50 109 MET A O 1
ATOM 899 N N . CYS A 1 110 ? 24.720 -10.876 -30.730 1.00 87.00 110 CYS A N 1
ATOM 900 C CA . CYS A 1 110 ? 24.842 -11.687 -29.516 1.00 87.00 110 CYS A CA 1
ATOM 901 C C . CYS A 1 110 ? 25.989 -12.707 -29.599 1.00 87.00 110 CYS A C 1
ATOM 903 O O . CYS A 1 110 ? 26.661 -12.962 -28.596 1.00 87.00 110 CYS A O 1
ATOM 905 N N . GLU A 1 111 ? 26.232 -13.294 -30.769 1.00 88.62 111 GLU A N 1
ATOM 906 C CA . GLU A 1 111 ? 27.352 -14.212 -30.994 1.00 88.62 111 GLU A CA 1
ATOM 907 C C . GLU A 1 111 ? 28.705 -13.496 -30.915 1.00 88.62 111 GLU A C 1
ATOM 909 O O . GLU A 1 111 ? 29.620 -13.996 -30.255 1.00 88.62 111 GLU A O 1
ATOM 914 N N . LEU A 1 112 ? 28.813 -12.292 -31.483 1.00 90.25 112 LEU A N 1
ATOM 915 C CA . LEU A 1 112 ? 30.006 -11.448 -31.372 1.00 90.25 112 LEU A CA 1
ATOM 916 C C . LEU A 1 112 ? 30.310 -11.064 -29.920 1.00 90.25 112 LEU A C 1
ATOM 918 O O . LEU A 1 112 ? 31.454 -11.185 -29.481 1.00 90.25 112 LEU A O 1
ATOM 922 N N . VAL A 1 113 ? 29.292 -10.669 -29.149 1.00 91.25 113 VAL A N 1
ATOM 923 C CA . VAL A 1 113 ? 29.449 -10.362 -27.716 1.00 91.25 113 VAL A CA 1
ATOM 924 C C . VAL A 1 113 ? 29.934 -11.594 -26.947 1.00 91.25 113 VAL A C 1
ATOM 926 O O . VAL A 1 113 ? 30.878 -11.502 -26.165 1.00 91.25 113 VAL A O 1
ATOM 929 N N . ARG A 1 114 ? 29.373 -12.778 -27.223 1.00 90.00 114 ARG A N 1
ATOM 930 C CA . ARG A 1 114 ? 29.828 -14.033 -26.598 1.00 90.00 114 ARG A CA 1
ATOM 931 C C . ARG A 1 114 ? 31.276 -14.377 -26.938 1.00 90.00 114 ARG A C 1
ATOM 933 O O . ARG A 1 114 ? 31.988 -14.911 -26.088 1.00 90.00 114 ARG A O 1
ATOM 940 N N . LEU A 1 115 ? 31.707 -14.130 -28.173 1.00 91.50 115 LEU A N 1
ATOM 941 C CA . LEU A 1 115 ? 33.099 -14.329 -28.579 1.00 91.50 115 LEU A CA 1
ATOM 942 C C . LEU A 1 115 ? 34.023 -13.362 -27.839 1.00 91.50 115 LEU A C 1
ATOM 944 O O . LEU A 1 115 ? 35.049 -13.791 -27.312 1.00 91.50 115 LEU A O 1
ATOM 948 N N . PHE A 1 116 ? 33.625 -12.095 -27.721 1.00 92.88 116 PHE A N 1
ATOM 949 C CA . PHE A 1 116 ? 34.373 -11.096 -26.966 1.00 92.88 116 PHE A CA 1
ATOM 950 C C . PHE A 1 116 ? 34.538 -11.499 -25.495 1.00 92.88 116 PHE A C 1
ATOM 952 O O . PHE A 1 116 ? 35.660 -11.512 -24.988 1.00 92.88 116 PHE A O 1
ATOM 959 N N . ASP A 1 117 ? 33.462 -11.932 -24.835 1.00 89.25 117 ASP A N 1
ATOM 960 C CA . ASP A 1 117 ? 33.515 -12.404 -23.448 1.00 89.25 117 ASP A CA 1
ATOM 961 C C . ASP A 1 117 ? 34.472 -13.592 -23.284 1.00 89.25 117 ASP A C 1
ATOM 963 O O . ASP A 1 117 ? 35.299 -13.612 -22.368 1.00 89.25 117 ASP A O 1
ATOM 967 N N . LYS A 1 118 ? 34.429 -14.564 -24.205 1.00 88.75 118 LYS A N 1
ATOM 968 C CA . LYS A 1 118 ? 35.363 -15.702 -24.205 1.00 88.75 118 LYS A CA 1
ATOM 969 C C . LYS A 1 118 ? 36.816 -15.256 -24.373 1.00 88.75 118 LYS A C 1
ATOM 971 O O . LYS A 1 118 ? 37.693 -15.782 -23.684 1.00 88.75 118 LYS A O 1
ATOM 976 N N . CYS A 1 119 ? 37.084 -14.287 -25.247 1.00 88.19 119 CYS A N 1
ATOM 977 C CA . CYS A 1 119 ? 38.418 -13.716 -25.428 1.00 88.19 119 CYS A CA 1
ATOM 978 C C . CYS A 1 119 ? 38.904 -12.997 -24.161 1.00 88.19 119 CYS A C 1
ATOM 980 O O . CYS A 1 119 ? 40.033 -13.225 -23.727 1.00 88.19 119 CYS A O 1
ATOM 982 N N . VAL A 1 120 ? 38.048 -12.192 -23.524 1.00 87.38 120 VAL A N 1
ATOM 983 C CA . VAL A 1 120 ? 38.371 -11.484 -22.274 1.00 87.38 120 VAL A CA 1
ATOM 984 C C . VAL A 1 120 ? 38.680 -12.468 -21.147 1.00 87.38 120 VAL A C 1
ATOM 986 O O . VAL A 1 120 ? 39.669 -12.297 -20.431 1.00 87.38 120 VAL A O 1
ATOM 989 N N . VAL A 1 121 ? 37.871 -13.518 -20.995 1.00 87.06 121 VAL A N 1
ATOM 990 C CA . VAL A 1 121 ? 38.112 -14.572 -19.998 1.00 87.06 121 VAL A CA 1
ATOM 991 C C . VAL A 1 121 ? 39.434 -15.285 -20.279 1.00 87.06 121 VAL A C 1
ATOM 993 O O . VAL A 1 121 ? 40.258 -15.416 -19.376 1.00 87.06 121 VAL A O 1
ATOM 996 N N . SER A 1 122 ? 39.689 -15.662 -21.533 1.00 84.00 122 SER A N 1
ATOM 997 C CA . SER A 1 122 ? 40.930 -16.341 -21.927 1.00 84.00 122 SER A CA 1
ATOM 998 C C . SER A 1 122 ? 42.171 -15.483 -21.651 1.00 84.00 122 SER A C 1
ATOM 1000 O O . SER A 1 122 ? 43.151 -15.978 -21.098 1.00 84.00 122 SER A O 1
ATOM 1002 N N . ALA A 1 123 ? 42.118 -14.179 -21.944 1.00 78.06 123 ALA A N 1
ATOM 1003 C CA . ALA A 1 123 ? 43.204 -13.239 -21.660 1.00 78.06 123 ALA A CA 1
ATOM 1004 C C . ALA A 1 123 ? 43.464 -13.073 -20.151 1.00 78.06 123 ALA A C 1
ATOM 1006 O O . ALA A 1 123 ? 44.619 -13.002 -19.719 1.00 78.06 123 ALA A O 1
ATOM 1007 N N . ARG A 1 124 ? 42.406 -13.054 -19.328 1.00 77.69 124 ARG A N 1
ATOM 1008 C CA . ARG A 1 124 ? 42.525 -13.027 -17.860 1.00 77.69 124 ARG A CA 1
ATOM 1009 C C . ARG A 1 124 ? 43.162 -14.308 -17.323 1.00 77.69 124 ARG A C 1
ATOM 1011 O O . ARG A 1 124 ? 44.059 -14.224 -16.488 1.00 77.69 124 ARG A O 1
ATOM 1018 N N . CYS A 1 125 ? 42.757 -15.471 -17.831 1.00 73.44 125 CYS A N 1
ATOM 1019 C CA . CYS A 1 125 ? 43.347 -16.757 -17.456 1.00 73.44 125 CYS A CA 1
ATOM 1020 C C . CYS A 1 125 ? 44.822 -16.859 -17.880 1.00 73.44 125 CYS A C 1
ATOM 1022 O O . CYS A 1 125 ? 45.661 -17.241 -17.069 1.00 73.44 125 CYS A O 1
ATOM 1024 N N . ALA A 1 126 ? 45.171 -16.437 -19.099 1.00 69.88 126 ALA A N 1
ATOM 1025 C CA . ALA A 1 126 ? 46.557 -16.422 -19.575 1.00 69.88 126 ALA A CA 1
ATOM 1026 C C . ALA A 1 126 ? 47.451 -15.476 -18.750 1.00 69.88 126 ALA A C 1
ATOM 1028 O O . ALA A 1 126 ? 48.578 -15.821 -18.397 1.00 69.88 126 ALA A O 1
ATOM 1029 N N . SER A 1 127 ? 46.921 -14.311 -18.360 1.00 62.44 127 SER A N 1
ATOM 1030 C CA . SER A 1 127 ? 47.619 -13.354 -17.489 1.00 62.44 127 SER A CA 1
ATOM 1031 C C . SER A 1 127 ? 47.850 -13.895 -16.071 1.00 62.44 127 SER A C 1
ATOM 1033 O O . SER A 1 127 ? 48.831 -13.529 -15.428 1.00 62.44 127 SER A O 1
ATOM 1035 N N . ALA A 1 128 ? 46.963 -14.761 -15.570 1.00 59.28 128 ALA A N 1
ATOM 1036 C CA . ALA A 1 128 ? 47.132 -15.428 -14.279 1.00 59.28 128 ALA A CA 1
ATOM 1037 C C . ALA A 1 128 ? 48.209 -16.530 -14.333 1.00 59.28 128 ALA A C 1
ATOM 1039 O O . ALA A 1 128 ? 48.998 -16.652 -13.398 1.00 59.28 128 ALA A O 1
ATOM 1040 N N . ILE A 1 129 ? 48.300 -17.268 -15.445 1.00 57.97 129 ILE A N 1
ATOM 1041 C CA . ILE A 1 129 ? 49.327 -18.303 -15.669 1.00 57.97 129 ILE A CA 1
ATOM 1042 C C . ILE A 1 129 ? 50.724 -17.677 -15.816 1.00 57.97 129 ILE A C 1
ATOM 1044 O O . ILE A 1 129 ? 51.684 -18.162 -15.219 1.00 57.97 129 ILE A O 1
ATOM 1048 N N . GLY A 1 130 ? 50.842 -16.549 -16.530 1.00 57.53 130 GLY A N 1
ATOM 1049 C CA . GLY A 1 130 ? 52.113 -15.827 -16.675 1.00 57.53 130 GLY A CA 1
ATOM 1050 C C . GLY A 1 130 ? 52.698 -15.332 -15.344 1.00 57.53 130 GLY A C 1
ATOM 1051 O O . GLY A 1 130 ? 53.909 -15.383 -15.151 1.00 57.53 130 GLY A O 1
ATOM 1052 N N . ARG A 1 131 ? 51.851 -14.933 -14.383 1.00 55.78 131 ARG A N 1
ATOM 1053 C CA . ARG A 1 131 ? 52.300 -14.549 -13.029 1.00 55.78 131 ARG A CA 1
ATOM 1054 C C . ARG A 1 131 ? 52.787 -15.735 -12.197 1.00 55.78 131 ARG A C 1
ATOM 1056 O O . ARG A 1 131 ? 53.640 -15.546 -11.337 1.00 55.78 131 ARG A O 1
ATOM 1063 N N . HIS A 1 132 ? 52.268 -16.937 -12.445 1.00 51.81 132 HIS A N 1
ATOM 1064 C CA . HIS A 1 132 ? 52.691 -18.143 -11.732 1.00 51.81 132 HIS A CA 1
ATOM 1065 C C . HIS A 1 132 ? 54.075 -18.623 -12.204 1.00 51.81 132 HIS A C 1
ATOM 1067 O O . HIS A 1 132 ? 54.932 -18.916 -11.375 1.00 51.81 132 HIS A O 1
ATOM 1073 N N . HIS A 1 133 ? 54.342 -18.583 -13.516 1.00 51.69 133 HIS A N 1
ATOM 1074 C CA . HIS A 1 133 ? 55.648 -18.959 -14.077 1.00 51.69 133 HIS A CA 1
ATOM 1075 C C . HIS A 1 133 ? 56.788 -17.985 -13.725 1.00 51.69 133 HIS A C 1
ATOM 1077 O O . HIS A 1 133 ? 57.938 -18.404 -13.613 1.00 51.69 133 HIS A O 1
ATOM 1083 N N . SER A 1 134 ? 56.507 -16.692 -13.516 1.00 51.16 134 SER A N 1
ATOM 1084 C CA . SER A 1 134 ? 57.536 -15.732 -13.077 1.00 51.16 134 SER A CA 1
ATOM 1085 C C . SER A 1 134 ? 57.990 -15.933 -11.624 1.00 51.16 134 SER A C 1
ATOM 1087 O O . SER A 1 134 ? 59.105 -15.536 -11.293 1.00 51.16 134 SER A O 1
ATOM 1089 N N . ASN A 1 135 ? 57.172 -16.564 -10.774 1.00 49.56 135 ASN A N 1
ATOM 1090 C CA . ASN A 1 135 ? 57.522 -16.837 -9.376 1.00 49.56 135 ASN A CA 1
ATOM 1091 C C . ASN A 1 135 ? 58.339 -18.127 -9.191 1.00 49.56 135 ASN A C 1
ATOM 1093 O O . ASN A 1 135 ? 59.136 -18.198 -8.260 1.00 49.56 135 ASN A O 1
ATOM 1097 N N . GLU A 1 136 ? 58.199 -19.131 -10.063 1.00 49.28 136 GLU A N 1
ATOM 1098 C CA . GLU A 1 136 ? 59.000 -20.366 -9.963 1.00 49.28 136 GLU A CA 1
ATOM 1099 C C . GLU A 1 136 ? 60.463 -20.164 -10.391 1.00 49.28 136 GLU A C 1
ATOM 1101 O O . GLU A 1 136 ? 61.365 -20.749 -9.795 1.00 49.28 136 GLU A O 1
ATOM 1106 N N . ASN A 1 137 ? 60.736 -19.264 -11.343 1.00 49.66 137 ASN A N 1
ATOM 1107 C CA . ASN A 1 137 ? 62.107 -19.003 -11.803 1.00 49.66 137 ASN A CA 1
ATOM 1108 C C . ASN A 1 137 ? 62.964 -18.168 -10.833 1.00 49.66 137 ASN A C 1
ATOM 1110 O O . ASN A 1 137 ? 64.174 -18.087 -11.028 1.00 49.66 137 ASN A O 1
ATOM 1114 N N . GLN A 1 138 ? 62.387 -17.564 -9.788 1.00 52.00 138 GLN A N 1
ATOM 1115 C CA . GLN A 1 138 ? 63.169 -16.844 -8.769 1.00 52.00 138 GLN A CA 1
ATOM 1116 C C . GLN A 1 138 ? 63.675 -17.749 -7.636 1.00 52.00 138 GLN A C 1
ATOM 1118 O O . GLN A 1 138 ? 64.530 -17.320 -6.867 1.00 52.00 138 GLN A O 1
ATOM 1123 N N . ASN A 1 139 ? 63.201 -18.998 -7.542 1.00 50.75 139 ASN A N 1
ATOM 1124 C CA . ASN A 1 139 ? 63.528 -19.894 -6.426 1.00 50.75 139 ASN A CA 1
ATOM 1125 C C . ASN A 1 139 ? 64.508 -21.030 -6.790 1.00 50.75 139 ASN A C 1
ATOM 1127 O O . ASN A 1 139 ? 64.823 -21.863 -5.948 1.00 50.75 139 ASN A O 1
ATOM 1131 N N . ALA A 1 140 ? 65.007 -21.072 -8.031 1.00 53.00 140 ALA A N 1
ATOM 1132 C CA . ALA A 1 140 ? 65.930 -22.108 -8.517 1.00 53.00 140 ALA A CA 1
ATOM 1133 C C . ALA A 1 140 ? 67.416 -21.679 -8.524 1.00 53.00 140 ALA A C 1
ATOM 1135 O O . ALA A 1 140 ? 68.245 -22.339 -9.145 1.00 53.00 140 ALA A O 1
ATOM 1136 N N . GLY A 1 141 ? 67.760 -20.568 -7.861 1.00 51.62 141 GLY A N 1
ATOM 1137 C CA . GLY A 1 141 ? 69.097 -19.958 -7.901 1.00 51.62 141 GLY A CA 1
ATOM 1138 C C . GLY A 1 141 ? 69.769 -19.754 -6.542 1.00 51.62 141 GLY A C 1
ATOM 1139 O O . GLY A 1 141 ? 70.599 -18.859 -6.424 1.00 51.62 141 GLY A O 1
ATOM 1140 N N . ALA A 1 142 ? 69.403 -20.530 -5.519 1.00 49.47 142 ALA A N 1
ATOM 1141 C CA . ALA A 1 142 ? 70.069 -20.503 -4.218 1.00 49.47 142 ALA A CA 1
ATOM 1142 C C . ALA A 1 142 ? 70.508 -21.920 -3.820 1.00 49.47 142 ALA A C 1
ATOM 1144 O O . ALA A 1 142 ? 69.776 -22.642 -3.146 1.00 49.47 142 ALA A O 1
ATOM 1145 N N . PHE A 1 143 ? 71.703 -22.300 -4.270 1.00 45.84 143 PHE A N 1
ATOM 1146 C CA . PHE A 1 143 ? 72.547 -23.322 -3.654 1.00 45.84 143 PHE A CA 1
ATOM 1147 C C . PHE A 1 143 ? 73.953 -22.749 -3.510 1.00 45.84 143 PHE A C 1
ATOM 1149 O O . PHE A 1 143 ? 74.405 -22.086 -4.473 1.00 45.84 143 PHE A O 1
#

Radius of gyration: 29.38 Å; chains: 1; bounding box: 90×36×57 Å

Foldseek 3Di:
DPPLDDQALVNLVVLLQVFWAALVRSVVSCCVVPVSHDDDSVVSVVSVVVLVPDPQWDWDADPVVRTIHTDDGHVVVRVVRVVVVVCVVPDDDPVPDPPPDDDPVRVVVVVVVVVVVVVVVVVVVVVVVVVVVVVVVVPPPDD

pLDDT: mean 81.04, std 17.06, range [32.75, 96.69]

Organism: NCBI:txid546367

Sequence (143 aa):
METKETLSAREFCEIMFEGAMTTKEVLQRINQKYPDLDIPLTDVNTRIGTLKRSSLVDIEYRNHGRKWRLISVDERYYERSENARKSSGSRKSPSDRVPPPLEPKEREMCELVRLFDKCVVSARCASAIGRHHSNENQNAGAF